Protein AF-A0A1Q3GSN6-F1 (afdb_monomer_lite)

Radius of gyration: 26.78 Å; chains: 1; bounding box: 60×26×78 Å

pLDDT: mean 74.83, std 11.16, range [41.94, 89.94]

Foldseek 3Di:
DPPPDDCPPPVVVVVVVVVVVVVVVVCVVVVVVVVVVVVVVVLLVVLQVLQVVLCVPPVVVLQVVPFDFDPDKAKASPQPDPVQRKIKIWGDTPPDPDTWIWMADSVVSFIWTQDPVVRDTHGSVVVSVD

Sequence (130 aa):
MQFVKDPKKNKRLLLIVSILTIANLSIMATFPKLQLATEQNVHTKCHFNQAHQLVKESLLPLLKTKYSLSSDYKLFNNATTKQNCYFSGSLQLKQLDKPLTFKIFPKTETVLILDTKTNQFISAKSWVNQ

Structure (mmCIF, N/CA/C/O backbone):
data_AF-A0A1Q3GSN6-F1
#
_entry.id   AF-A0A1Q3GSN6-F1
#
loop_
_atom_site.group_PDB
_atom_site.id
_a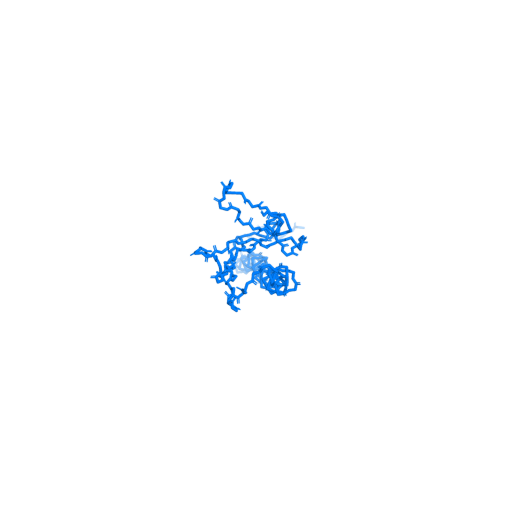tom_site.type_symbol
_atom_site.label_atom_id
_atom_site.label_alt_id
_atom_site.label_comp_id
_atom_site.label_asym_id
_atom_site.label_entity_id
_atom_site.label_seq_id
_atom_site.pdbx_PDB_ins_code
_atom_site.Cartn_x
_atom_site.Cartn_y
_atom_site.Cartn_z
_atom_site.occupancy
_atom_site.B_iso_or_equiv
_atom_site.auth_seq_id
_atom_site.auth_comp_id
_atom_site.auth_asym_id
_atom_site.auth_atom_id
_atom_site.pdbx_PDB_model_num
ATOM 1 N N . MET A 1 1 ? 41.957 7.015 -41.048 1.00 41.94 1 MET A N 1
ATOM 2 C CA . MET A 1 1 ? 40.735 7.809 -41.319 1.00 41.94 1 MET A CA 1
ATOM 3 C C . MET A 1 1 ? 40.808 8.363 -42.736 1.00 41.94 1 MET A C 1
ATOM 5 O O . MET A 1 1 ? 41.534 9.321 -42.951 1.00 41.94 1 MET A O 1
ATOM 9 N N . GLN A 1 2 ? 40.142 7.745 -43.717 1.00 43.50 2 GLN A N 1
ATOM 10 C CA . GLN A 1 2 ? 40.191 8.241 -45.104 1.00 43.50 2 GLN A CA 1
ATOM 11 C C . GLN A 1 2 ? 38.958 7.868 -45.951 1.00 43.50 2 GLN A C 1
ATOM 13 O O . GLN A 1 2 ? 39.057 7.703 -47.158 1.00 43.50 2 GLN A O 1
ATOM 18 N N . PHE A 1 3 ? 37.773 7.767 -45.338 1.00 45.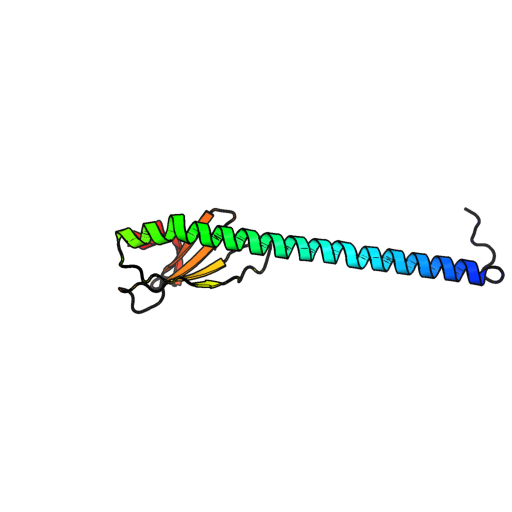72 3 PHE A N 1
ATOM 19 C CA . PHE A 1 3 ? 36.529 7.447 -46.062 1.00 45.72 3 PHE A CA 1
ATOM 20 C C . PHE A 1 3 ? 35.657 8.662 -46.421 1.00 45.72 3 PHE A C 1
ATOM 22 O O . PHE A 1 3 ? 34.541 8.498 -46.902 1.00 45.72 3 PHE A O 1
ATOM 29 N N . VAL A 1 4 ? 36.159 9.887 -46.246 1.00 53.03 4 VAL A N 1
ATOM 30 C CA . VAL A 1 4 ? 35.397 11.116 -46.529 1.00 53.03 4 VAL A CA 1
ATOM 31 C C . VAL A 1 4 ? 36.208 12.032 -47.443 1.00 53.03 4 VAL A C 1
ATOM 33 O O . VAL A 1 4 ? 36.706 13.065 -47.010 1.00 53.03 4 VAL A O 1
ATOM 36 N N . LYS A 1 5 ? 36.407 11.638 -48.705 1.00 50.53 5 LYS A N 1
ATOM 37 C CA . LYS A 1 5 ? 36.987 12.548 -49.711 1.00 50.53 5 LYS A CA 1
ATOM 38 C C . LYS A 1 5 ? 36.149 12.773 -50.968 1.00 50.53 5 LYS A C 1
ATOM 40 O O . LYS A 1 5 ? 36.427 13.736 -51.660 1.00 50.53 5 LYS A O 1
ATOM 45 N N . ASP A 1 6 ? 35.072 12.014 -51.207 1.00 51.38 6 ASP A N 1
ATOM 46 C CA . ASP A 1 6 ? 34.206 12.245 -52.376 1.00 51.38 6 ASP A CA 1
ATOM 47 C C . ASP A 1 6 ? 32.723 11.884 -52.136 1.00 51.38 6 ASP A C 1
ATOM 49 O O . ASP A 1 6 ? 32.318 10.729 -52.305 1.00 51.38 6 ASP A O 1
ATOM 53 N N . PRO A 1 7 ? 31.856 12.860 -51.802 1.00 52.72 7 PRO A N 1
ATOM 54 C CA . PRO A 1 7 ? 30.424 12.617 -51.594 1.00 52.72 7 PRO A CA 1
ATOM 55 C C . PRO A 1 7 ? 29.644 12.361 -52.899 1.00 52.72 7 PRO A C 1
ATOM 57 O O . PRO A 1 7 ? 28.529 11.840 -52.860 1.00 52.72 7 PRO A O 1
ATOM 60 N N . LYS A 1 8 ? 30.205 12.688 -54.077 1.00 57.16 8 LYS A N 1
ATOM 61 C CA . LYS A 1 8 ? 29.524 12.516 -55.378 1.00 57.16 8 LYS A CA 1
ATOM 62 C C . LYS A 1 8 ? 29.553 11.079 -55.919 1.00 57.16 8 LYS A C 1
ATOM 64 O O . LYS A 1 8 ? 28.594 10.694 -56.584 1.00 57.16 8 LYS A O 1
ATOM 69 N N . LYS A 1 9 ? 30.591 10.281 -55.629 1.00 58.03 9 LYS A N 1
ATOM 70 C CA . LYS A 1 9 ? 30.737 8.902 -56.153 1.00 58.03 9 LYS A CA 1
ATOM 71 C C . LYS A 1 9 ? 30.034 7.835 -55.305 1.00 58.03 9 LYS A C 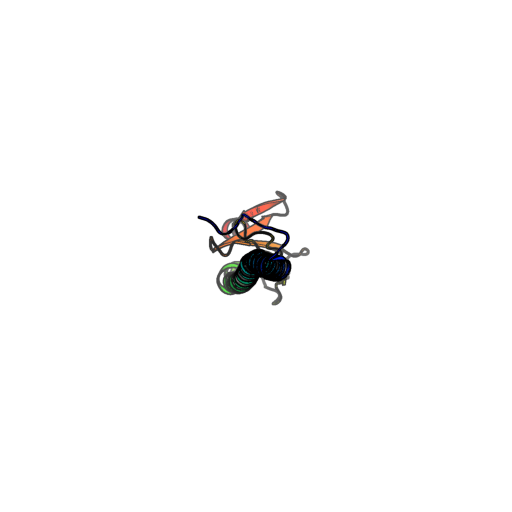1
ATOM 73 O O . LYS A 1 9 ? 29.613 6.819 -55.841 1.00 58.03 9 LYS A O 1
ATOM 78 N N . ASN A 1 10 ? 29.820 8.095 -54.014 1.00 58.41 10 ASN A N 1
ATOM 79 C CA . ASN A 1 10 ? 29.373 7.084 -53.046 1.00 58.41 10 ASN A CA 1
ATOM 80 C C . ASN A 1 10 ? 28.017 7.410 -52.391 1.00 58.41 10 ASN A C 1
ATOM 82 O O . ASN A 1 10 ? 27.799 7.101 -51.220 1.00 58.41 10 ASN A O 1
ATOM 86 N N . LYS A 1 11 ? 27.074 7.999 -53.144 1.00 65.31 11 LYS A N 1
ATOM 87 C CA . LYS A 1 11 ? 25.723 8.346 -52.646 1.00 65.31 11 LYS A CA 1
ATOM 88 C C . LYS A 1 11 ? 24.988 7.163 -52.001 1.00 65.31 11 LYS A C 1
ATOM 90 O O . LYS A 1 11 ? 24.329 7.342 -50.984 1.00 65.31 11 LYS A O 1
ATOM 95 N N . ARG A 1 12 ? 25.125 5.954 -52.566 1.00 67.06 12 ARG A N 1
ATOM 96 C CA . ARG A 1 12 ? 24.520 4.724 -52.018 1.00 67.06 12 ARG A CA 1
ATOM 97 C C . ARG A 1 12 ? 25.122 4.334 -50.667 1.00 67.06 12 ARG A C 1
ATOM 99 O O . ARG A 1 12 ? 24.378 3.984 -49.761 1.00 67.06 12 ARG A O 1
ATOM 106 N N . LEU A 1 13 ? 26.442 4.446 -50.517 1.00 69.81 13 LEU A N 1
ATOM 107 C CA . LEU A 1 13 ? 27.129 4.144 -49.259 1.00 69.81 13 LEU A CA 1
ATOM 108 C C . LEU A 1 13 ? 26.724 5.140 -48.164 1.00 69.81 13 LEU A C 1
ATOM 110 O O . LEU A 1 13 ? 26.450 4.745 -47.038 1.00 69.81 13 LEU A O 1
ATOM 114 N N . LEU A 1 14 ? 26.624 6.422 -48.523 1.00 73.31 14 LEU A N 1
ATOM 115 C CA . LEU A 1 14 ? 26.230 7.487 -47.605 1.00 73.31 14 LEU A CA 1
ATOM 116 C C . LEU A 1 14 ? 24.780 7.301 -47.125 1.00 73.31 14 LEU A C 1
ATOM 118 O O . LEU A 1 14 ? 24.527 7.385 -45.930 1.00 73.31 14 LEU A O 1
ATOM 122 N N . LEU A 1 15 ? 23.862 6.922 -48.024 1.00 74.81 15 LEU A N 1
ATOM 123 C CA . LEU A 1 15 ? 22.483 6.545 -47.681 1.00 74.81 15 LEU A CA 1
ATOM 124 C C . LEU A 1 15 ? 22.413 5.350 -46.722 1.00 74.81 15 LEU A C 1
ATOM 126 O O . LEU A 1 15 ? 21.683 5.405 -45.737 1.00 74.81 15 LEU A O 1
ATOM 130 N N . ILE A 1 16 ? 23.182 4.288 -46.979 1.00 76.75 16 ILE A N 1
ATOM 131 C CA . ILE A 1 16 ? 23.208 3.091 -46.123 1.00 76.75 16 ILE A CA 1
ATOM 132 C C . ILE A 1 16 ? 23.725 3.438 -44.722 1.00 76.75 16 ILE A C 1
ATOM 134 O O . ILE A 1 16 ? 23.122 3.041 -43.728 1.00 76.75 16 ILE A O 1
ATOM 138 N N . VAL A 1 17 ? 24.799 4.229 -44.632 1.00 76.81 17 VAL A N 1
ATOM 139 C CA . VAL A 1 17 ? 25.355 4.686 -43.350 1.00 76.81 17 VAL A CA 1
ATOM 140 C C . VAL A 1 17 ? 24.355 5.576 -42.602 1.00 76.81 17 VAL A C 1
ATOM 142 O O . VAL A 1 17 ? 24.184 5.414 -41.393 1.00 76.81 17 VAL A O 1
ATOM 145 N N . SER A 1 18 ? 23.639 6.464 -43.299 1.00 68.12 18 SER A N 1
ATOM 146 C CA . SER A 1 18 ? 22.579 7.290 -42.703 1.00 68.12 18 SER A CA 1
ATOM 147 C C . SER A 1 18 ? 21.407 6.455 -42.173 1.00 68.12 18 SER A C 1
ATOM 149 O O . SER A 1 18 ? 20.932 6.696 -41.069 1.00 68.12 18 SER A O 1
ATOM 151 N N . ILE A 1 19 ? 20.962 5.432 -42.907 1.00 77.50 19 ILE A N 1
ATOM 152 C CA . ILE A 1 19 ? 19.884 4.540 -42.450 1.00 77.50 19 ILE A CA 1
ATOM 153 C C . ILE A 1 19 ? 20.332 3.726 -41.227 1.00 77.50 19 ILE A C 1
ATOM 155 O O . ILE A 1 19 ? 19.599 3.652 -40.242 1.00 77.50 19 ILE A O 1
ATOM 159 N N . LEU A 1 20 ? 21.551 3.174 -41.245 1.00 75.00 20 LEU A N 1
ATOM 160 C CA . LEU A 1 20 ? 22.123 2.425 -40.117 1.00 75.00 20 LEU A CA 1
ATOM 161 C C . LEU A 1 20 ? 22.261 3.284 -38.856 1.00 75.00 20 LEU A C 1
ATOM 163 O O . LEU A 1 20 ? 21.960 2.827 -37.755 1.00 75.00 20 LEU A O 1
ATOM 167 N N . THR A 1 21 ? 22.683 4.540 -39.006 1.00 76.25 21 THR A N 1
ATOM 168 C CA . THR A 1 21 ? 22.800 5.477 -37.879 1.00 76.25 21 THR A CA 1
ATOM 169 C C . THR A 1 21 ? 21.436 5.864 -37.306 1.00 76.25 21 THR A C 1
ATOM 171 O O . THR A 1 21 ? 21.279 5.853 -36.086 1.00 76.25 21 THR A O 1
ATOM 174 N N . ILE A 1 22 ? 20.426 6.120 -38.146 1.00 78.44 22 ILE A N 1
ATOM 175 C CA . ILE A 1 22 ? 19.050 6.403 -37.693 1.00 78.44 22 ILE A CA 1
ATOM 176 C C . ILE A 1 22 ? 18.432 5.182 -37.000 1.00 78.44 22 ILE A C 1
ATOM 178 O O . ILE A 1 22 ? 17.785 5.334 -35.961 1.00 78.44 22 ILE A O 1
ATOM 182 N N . ALA A 1 23 ? 18.646 3.975 -37.528 1.00 77.62 23 ALA A N 1
ATOM 183 C CA . ALA A 1 23 ? 18.165 2.741 -36.914 1.00 77.62 23 ALA A CA 1
ATOM 184 C C . ALA A 1 23 ? 18.806 2.517 -35.534 1.00 77.62 23 ALA A C 1
ATOM 186 O O . ALA A 1 23 ? 18.087 2.295 -34.560 1.00 77.62 23 ALA A O 1
ATOM 187 N N . ASN A 1 24 ? 20.129 2.678 -35.417 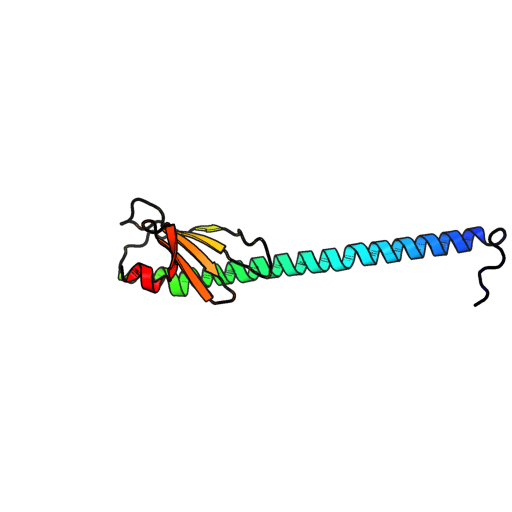1.00 74.12 24 ASN A N 1
ATOM 188 C CA . ASN A 1 24 ? 20.830 2.565 -34.135 1.00 74.12 24 ASN A CA 1
ATOM 189 C C . ASN A 1 24 ? 20.361 3.606 -33.111 1.00 74.12 24 ASN A C 1
ATOM 191 O O . ASN A 1 24 ? 20.143 3.260 -31.951 1.00 74.12 24 ASN A O 1
ATOM 195 N N . LEU A 1 25 ? 20.147 4.858 -33.526 1.00 74.81 25 LEU A N 1
ATOM 196 C CA . LEU A 1 25 ? 19.600 5.904 -32.655 1.00 74.81 25 LEU A CA 1
ATOM 197 C C . LEU A 1 25 ? 18.161 5.599 -32.223 1.00 74.81 25 LEU A C 1
ATOM 199 O O . LEU A 1 25 ? 17.810 5.801 -31.063 1.00 74.81 25 LEU A O 1
ATOM 203 N N . SER A 1 26 ? 17.339 5.073 -33.132 1.00 69.62 26 SER A N 1
ATOM 204 C CA . SER A 1 26 ? 15.945 4.708 -32.851 1.00 69.62 26 SER A CA 1
ATOM 205 C C . SER A 1 26 ? 15.857 3.550 -31.853 1.00 69.62 26 SER A C 1
ATOM 207 O O . SER A 1 26 ? 15.054 3.602 -30.920 1.00 69.62 26 SER A O 1
ATOM 209 N N . ILE A 1 27 ? 16.736 2.552 -31.989 1.00 70.19 27 ILE A N 1
ATOM 210 C CA . ILE A 1 27 ? 16.914 1.440 -31.043 1.00 70.19 27 ILE A CA 1
ATOM 211 C C . ILE A 1 27 ? 17.382 1.987 -29.684 1.00 70.19 27 ILE A C 1
ATOM 213 O O . ILE A 1 27 ? 16.720 1.779 -28.668 1.00 70.19 27 ILE A O 1
ATOM 217 N N . MET A 1 28 ? 18.452 2.787 -29.645 1.00 67.38 28 MET A N 1
ATOM 218 C CA . MET A 1 28 ? 18.930 3.407 -28.400 1.00 67.38 28 MET A CA 1
ATOM 219 C C . MET A 1 28 ? 17.897 4.318 -27.728 1.00 67.38 28 MET A C 1
ATOM 221 O O . MET A 1 28 ? 17.947 4.478 -26.516 1.00 67.38 28 MET A O 1
ATOM 225 N N . ALA A 1 29 ? 16.961 4.917 -28.465 1.00 68.56 29 ALA A N 1
ATOM 226 C CA . ALA A 1 29 ? 15.907 5.743 -27.880 1.00 68.56 29 ALA A CA 1
ATOM 227 C C . ALA A 1 29 ? 14.742 4.918 -27.304 1.00 68.56 29 ALA A C 1
ATOM 229 O O . ALA A 1 29 ? 14.094 5.353 -26.348 1.00 68.56 29 ALA A O 1
ATOM 230 N N . THR A 1 30 ? 14.452 3.750 -27.883 1.00 67.12 30 THR A N 1
ATOM 231 C CA . THR A 1 30 ? 13.315 2.902 -27.489 1.00 67.12 30 THR A CA 1
ATOM 232 C C . THR A 1 30 ? 13.662 1.922 -26.375 1.00 67.12 30 THR A C 1
ATOM 234 O O . THR A 1 30 ? 12.886 1.804 -25.430 1.00 67.12 30 THR A O 1
ATOM 237 N N . PHE A 1 31 ? 14.830 1.278 -26.413 1.00 63.44 31 PHE A N 1
ATOM 238 C CA . PHE A 1 31 ? 15.232 0.273 -25.419 1.00 63.44 31 PHE A CA 1
ATOM 239 C C . PHE A 1 31 ? 15.304 0.780 -23.966 1.00 63.44 31 PHE A C 1
ATOM 241 O O . PHE A 1 31 ? 14.670 0.164 -23.108 1.00 63.44 31 PHE A O 1
ATOM 248 N N . PRO A 1 32 ? 15.975 1.904 -23.640 1.00 61.78 32 PRO A N 1
ATOM 249 C CA . PRO A 1 32 ? 16.022 2.396 -22.264 1.00 61.78 32 PRO A CA 1
ATOM 250 C C . PRO A 1 32 ? 14.647 2.857 -21.771 1.00 61.78 32 PRO A C 1
ATOM 252 O O . PRO A 1 32 ? 14.322 2.655 -20.605 1.00 61.78 32 PRO A O 1
ATOM 255 N N . LYS A 1 33 ? 13.794 3.411 -22.648 1.00 60.69 33 LYS A N 1
ATOM 256 C CA . LYS A 1 33 ? 12.408 3.765 -22.295 1.00 60.69 33 LYS A CA 1
ATOM 257 C C . LYS A 1 33 ? 11.564 2.524 -22.004 1.00 60.69 33 LYS A C 1
ATOM 259 O O . LYS A 1 33 ? 10.805 2.531 -21.037 1.00 60.69 33 LYS A O 1
ATOM 264 N N . LEU A 1 34 ? 11.723 1.463 -22.800 1.00 59.53 34 LEU A N 1
ATOM 265 C CA . LEU A 1 34 ? 11.062 0.183 -22.558 1.00 59.53 34 LEU A CA 1
ATOM 266 C C . LEU A 1 34 ? 11.521 -0.413 -21.225 1.00 59.53 34 LEU A C 1
ATOM 268 O O . LEU A 1 34 ? 10.685 -0.776 -20.404 1.00 59.53 34 LEU A O 1
ATOM 272 N N . GLN A 1 35 ? 12.829 -0.457 -20.968 1.00 60.81 35 GLN A N 1
ATOM 273 C CA . GLN A 1 35 ? 13.381 -1.007 -19.731 1.00 60.81 35 GLN A CA 1
ATOM 274 C C . GLN A 1 35 ? 12.904 -0.225 -18.495 1.00 60.81 35 GLN A C 1
ATOM 276 O O . GLN A 1 35 ? 12.407 -0.827 -17.545 1.00 60.81 35 GLN A O 1
ATOM 281 N N . LEU A 1 36 ? 12.939 1.112 -18.540 1.00 59.75 36 LEU A N 1
ATOM 282 C CA . LEU A 1 36 ? 12.454 1.976 -17.457 1.00 59.75 36 LEU A CA 1
ATOM 283 C C . LEU A 1 36 ? 10.964 1.757 -17.153 1.00 59.75 36 LEU A C 1
ATOM 285 O O . LEU A 1 36 ? 10.596 1.617 -15.983 1.00 59.75 36 LEU A O 1
ATOM 289 N N . ALA A 1 37 ? 10.119 1.691 -18.187 1.00 60.38 37 ALA A N 1
ATOM 290 C CA . ALA A 1 37 ? 8.684 1.452 -18.034 1.00 60.38 37 ALA A CA 1
ATOM 291 C C . ALA A 1 37 ? 8.390 0.043 -17.493 1.00 60.38 37 ALA A C 1
ATOM 293 O O . ALA A 1 37 ? 7.538 -0.128 -16.618 1.00 60.38 37 ALA A O 1
ATOM 294 N N . THR A 1 38 ? 9.130 -0.963 -17.964 1.00 60.62 38 THR A N 1
ATOM 295 C CA . THR A 1 38 ? 8.965 -2.355 -17.527 1.00 60.62 38 THR A CA 1
ATOM 296 C C . THR A 1 38 ? 9.357 -2.510 -16.058 1.00 60.62 38 THR A C 1
ATOM 298 O O . THR A 1 38 ? 8.582 -3.039 -15.264 1.00 60.62 38 THR A O 1
ATOM 301 N N . GLU A 1 39 ? 10.504 -1.961 -15.650 1.00 59.69 39 GLU A N 1
ATOM 302 C CA . GLU A 1 39 ? 10.942 -1.978 -14.252 1.00 59.69 39 GLU A CA 1
ATOM 303 C C . GLU A 1 39 ? 9.991 -1.207 -13.328 1.00 59.69 39 GLU A C 1
ATOM 305 O O . GLU A 1 39 ? 9.738 -1.636 -12.204 1.00 59.69 39 GLU A O 1
ATOM 310 N N . GLN A 1 40 ? 9.451 -0.068 -13.773 1.00 62.41 40 GLN A N 1
ATOM 311 C CA . GLN A 1 40 ? 8.497 0.712 -12.982 1.00 62.41 40 GLN A CA 1
ATOM 312 C C . GLN A 1 40 ? 7.175 -0.040 -12.772 1.00 62.41 40 GLN A C 1
ATOM 314 O O . GLN A 1 40 ? 6.654 -0.057 -11.654 1.00 62.41 40 GLN A O 1
ATOM 319 N N . ASN A 1 41 ? 6.659 -0.709 -13.804 1.00 62.00 41 ASN A N 1
ATOM 320 C CA . ASN A 1 41 ? 5.428 -1.498 -13.718 1.00 62.00 41 ASN A CA 1
ATOM 321 C C . ASN A 1 41 ? 5.596 -2.753 -12.850 1.00 62.00 41 ASN A C 1
ATOM 323 O O . ASN A 1 41 ? 4.734 -3.055 -12.024 1.00 62.00 41 ASN A O 1
ATOM 327 N N . VAL A 1 42 ? 6.718 -3.466 -12.985 1.00 63.31 42 VAL A N 1
ATOM 328 C CA . VAL A 1 42 ? 7.015 -4.646 -12.155 1.00 63.31 42 VAL A CA 1
ATOM 329 C C . VAL A 1 42 ? 7.176 -4.247 -10.685 1.00 63.31 42 VAL A C 1
ATOM 331 O O . VAL A 1 42 ? 6.580 -4.870 -9.806 1.00 63.31 42 VAL A O 1
ATOM 334 N N . HIS A 1 43 ? 7.905 -3.162 -10.414 1.00 67.94 43 HIS A N 1
ATOM 335 C CA . HIS A 1 43 ? 8.125 -2.652 -9.060 1.00 67.94 43 HIS A CA 1
ATOM 336 C C . HIS A 1 43 ? 6.825 -2.192 -8.391 1.00 67.94 43 HIS A C 1
ATOM 338 O O . HIS A 1 43 ? 6.527 -2.598 -7.270 1.00 67.94 43 HIS A O 1
ATOM 344 N N . THR A 1 44 ? 6.015 -1.378 -9.078 1.00 69.38 44 THR A N 1
ATOM 345 C CA . THR A 1 44 ? 4.737 -0.889 -8.530 1.00 69.38 44 THR A CA 1
ATOM 346 C C . THR A 1 44 ? 3.759 -2.029 -8.250 1.00 69.38 44 THR A C 1
ATOM 348 O O . THR A 1 44 ? 3.141 -2.030 -7.190 1.00 69.38 44 THR A O 1
ATOM 351 N N . LYS A 1 45 ? 3.669 -3.042 -9.123 1.00 76.31 45 LYS A N 1
ATOM 352 C CA . LYS A 1 45 ? 2.811 -4.220 -8.903 1.00 76.31 45 LYS A CA 1
ATOM 353 C C . LYS A 1 45 ? 3.290 -5.092 -7.737 1.00 76.31 45 LYS A C 1
ATOM 355 O O . LYS A 1 45 ? 2.473 -5.513 -6.922 1.00 76.31 45 LYS A O 1
ATOM 360 N N . CYS A 1 46 ? 4.597 -5.339 -7.633 1.00 80.56 46 CYS A N 1
ATOM 361 C CA . CYS A 1 46 ? 5.177 -6.110 -6.531 1.00 80.56 46 CYS A CA 1
ATOM 362 C C . CYS A 1 46 ? 4.944 -5.416 -5.181 1.00 80.56 46 CYS A C 1
ATOM 364 O O . CYS A 1 46 ? 4.397 -6.007 -4.252 1.00 80.56 46 CYS A O 1
ATOM 366 N N . HIS A 1 47 ? 5.254 -4.122 -5.105 1.00 83.12 47 HIS A N 1
ATOM 367 C CA . HIS A 1 47 ? 5.066 -3.331 -3.891 1.00 83.12 47 HIS A CA 1
ATOM 368 C C . HIS A 1 47 ? 3.592 -3.159 -3.516 1.00 83.12 47 HIS A C 1
ATOM 370 O O . HIS A 1 47 ? 3.273 -3.070 -2.333 1.00 83.12 47 HIS A O 1
ATOM 376 N N . PHE A 1 48 ? 2.683 -3.133 -4.493 1.00 83.56 48 PHE A N 1
ATOM 377 C CA . PHE A 1 48 ? 1.246 -3.105 -4.229 1.00 83.56 48 PHE A CA 1
ATOM 378 C C . PHE A 1 48 ? 0.765 -4.412 -3.583 1.00 83.56 48 PHE A C 1
ATOM 380 O O . PHE A 1 48 ? 0.014 -4.382 -2.609 1.00 83.56 48 PHE A O 1
ATOM 387 N N . ASN A 1 49 ? 1.259 -5.561 -4.056 1.00 85.44 49 ASN A N 1
ATOM 388 C CA . ASN A 1 49 ? 0.990 -6.854 -3.424 1.00 85.44 49 ASN A CA 1
ATOM 389 C C . ASN A 1 49 ? 1.568 -6.924 -2.002 1.00 85.44 49 ASN A C 1
ATOM 391 O O . ASN A 1 49 ? 0.877 -7.367 -1.085 1.00 85.44 49 ASN A O 1
ATOM 395 N N . GLN A 1 50 ? 2.790 -6.425 -1.803 1.00 85.00 50 GLN A N 1
ATOM 396 C CA . GLN A 1 50 ? 3.403 -6.330 -0.477 1.00 85.00 50 GLN A CA 1
ATOM 397 C C . GLN A 1 50 ? 2.593 -5.414 0.450 1.00 85.00 50 GLN A C 1
ATOM 399 O O . GLN A 1 50 ? 2.344 -5.752 1.602 1.00 85.00 50 GLN A O 1
ATOM 404 N N . ALA A 1 51 ? 2.093 -4.283 -0.051 1.00 85.00 51 ALA A N 1
ATOM 405 C CA . ALA A 1 51 ? 1.217 -3.408 0.719 1.00 85.00 51 ALA A CA 1
ATOM 406 C C . ALA A 1 51 ? -0.095 -4.110 1.111 1.00 85.00 51 ALA A C 1
ATOM 408 O O . ALA A 1 51 ? -0.551 -3.958 2.242 1.00 85.00 51 ALA A O 1
ATOM 409 N N . HIS A 1 52 ? -0.672 -4.936 0.231 1.00 86.69 52 HIS A N 1
ATOM 410 C CA . HIS A 1 52 ? -1.815 -5.783 0.583 1.00 86.69 52 HIS A CA 1
ATOM 411 C C . HIS A 1 52 ? -1.489 -6.790 1.694 1.00 86.69 52 HIS A C 1
ATOM 413 O O . HIS A 1 52 ? -2.333 -6.990 2.570 1.00 86.69 52 HIS A O 1
ATOM 419 N N . GLN A 1 53 ? -0.307 -7.415 1.668 1.00 86.44 53 GLN A N 1
ATOM 420 C CA . GLN A 1 53 ? 0.152 -8.321 2.729 1.00 86.44 53 GLN A CA 1
ATOM 421 C C . GLN A 1 53 ? 0.321 -7.572 4.053 1.00 86.44 53 GLN A C 1
ATOM 423 O O . GLN A 1 53 ? -0.263 -7.978 5.053 1.00 86.44 53 GLN A O 1
ATOM 428 N N . LEU A 1 54 ? 0.976 -6.408 4.033 1.00 85.62 54 LEU A N 1
ATOM 429 C CA . LEU A 1 54 ? 1.143 -5.558 5.213 1.00 85.62 54 LEU A CA 1
ATOM 430 C C . LEU A 1 54 ? -0.200 -5.155 5.832 1.00 85.62 54 LEU A C 1
ATOM 432 O O . LEU A 1 54 ? -0.327 -5.182 7.055 1.00 85.62 54 LEU A O 1
ATOM 436 N N . VAL A 1 55 ? -1.231 -4.838 5.034 1.00 85.00 55 VAL A N 1
ATOM 437 C CA . VAL A 1 55 ? -2.586 -4.606 5.578 1.00 85.00 55 VAL A CA 1
ATOM 438 C C . VAL A 1 55 ? -3.080 -5.831 6.340 1.00 85.00 55 VAL A C 1
ATOM 440 O O . VAL A 1 55 ? -3.549 -5.704 7.469 1.00 85.00 55 VAL A O 1
ATOM 443 N N . LYS A 1 56 ? -2.996 -7.010 5.719 1.00 84.50 56 LYS A N 1
ATOM 444 C CA . LYS A 1 56 ? -3.545 -8.253 6.270 1.00 84.50 56 LYS A CA 1
ATOM 445 C C . LYS A 1 56 ? -2.815 -8.717 7.527 1.00 84.50 56 LYS A C 1
ATOM 447 O O . LYS A 1 56 ? -3.468 -9.232 8.429 1.00 84.50 56 LYS A O 1
ATOM 452 N N . GLU A 1 57 ? -1.503 -8.525 7.582 1.00 85.62 57 GLU A N 1
ATOM 453 C CA . GLU A 1 57 ? -0.640 -9.033 8.652 1.00 85.62 57 GLU A CA 1
ATOM 454 C C . GLU A 1 57 ? -0.452 -8.038 9.798 1.00 85.62 57 GLU A C 1
ATOM 456 O O . GLU A 1 57 ? -0.352 -8.451 10.949 1.00 85.62 57 GLU A O 1
ATOM 461 N N . SER A 1 58 ? -0.439 -6.731 9.517 1.00 82.94 58 SER A N 1
ATOM 462 C CA . SER A 1 58 ? -0.200 -5.705 10.542 1.00 82.94 58 SER A CA 1
ATOM 463 C C . SER A 1 58 ? -1.458 -4.906 10.883 1.00 82.94 58 SER A C 1
ATOM 465 O O . SER A 1 58 ? -1.886 -4.887 12.037 1.00 82.94 58 SER A O 1
ATOM 467 N N . LEU A 1 59 ? -2.100 -4.278 9.893 1.00 81.19 59 LEU A N 1
ATOM 468 C CA . LEU A 1 59 ? -3.171 -3.309 10.136 1.00 81.19 59 LEU A CA 1
ATOM 469 C C . LEU A 1 59 ? -4.472 -3.976 10.600 1.00 81.19 59 LEU A C 1
ATOM 471 O O . LEU A 1 59 ? -5.054 -3.548 11.594 1.00 81.19 59 LEU A O 1
ATOM 475 N N . LEU A 1 60 ? -4.937 -5.022 9.908 1.00 82.44 60 LEU A N 1
ATOM 476 C CA . LEU A 1 60 ? -6.189 -5.694 10.275 1.00 82.44 60 LEU A CA 1
ATOM 477 C C . LEU A 1 60 ? -6.104 -6.344 11.665 1.00 82.44 60 LEU A C 1
ATOM 479 O O . LEU A 1 60 ? -7.030 -6.133 12.447 1.00 82.44 60 LEU A O 1
ATOM 483 N N . PRO A 1 61 ? -5.037 -7.082 12.037 1.00 82.62 61 PRO A N 1
ATOM 484 C CA . PRO A 1 61 ? -4.934 -7.664 13.373 1.00 82.62 61 PRO A CA 1
ATOM 485 C C . PRO A 1 61 ? -4.889 -6.607 14.479 1.00 82.62 61 PRO A C 1
ATOM 487 O O . PRO A 1 61 ? -5.574 -6.773 15.484 1.00 82.62 61 PRO A O 1
ATOM 490 N N . LEU A 1 62 ? -4.173 -5.493 14.270 1.00 80.69 62 LEU A N 1
ATOM 491 C CA . LEU A 1 62 ? -4.140 -4.372 15.218 1.00 80.69 62 LEU A CA 1
ATOM 492 C C . LEU A 1 62 ? -5.511 -3.723 15.425 1.00 80.69 62 LEU A C 1
ATOM 494 O O . LEU A 1 62 ? -5.788 -3.220 16.507 1.00 80.69 62 LEU A O 1
ATOM 498 N N . LEU A 1 63 ? -6.368 -3.718 14.405 1.00 77.81 63 LEU A N 1
ATOM 499 C CA . LEU A 1 63 ? -7.706 -3.141 14.505 1.00 77.81 63 LEU A CA 1
ATOM 500 C C . LEU A 1 63 ? -8.733 -4.132 15.063 1.00 77.81 63 LEU A C 1
ATOM 502 O O . LEU A 1 63 ? -9.651 -3.699 15.755 1.00 77.81 63 LEU A O 1
ATOM 506 N N . LYS A 1 64 ? -8.566 -5.446 14.839 1.00 76.44 64 LYS A N 1
ATOM 507 C CA . LYS A 1 64 ? -9.442 -6.491 15.411 1.00 76.44 64 LYS A CA 1
ATOM 508 C C . LYS A 1 64 ? -9.462 -6.499 16.938 1.00 76.44 64 LYS A C 1
ATOM 510 O O . LYS A 1 64 ? -10.451 -6.937 17.513 1.00 76.44 64 LYS A O 1
ATOM 515 N N . THR A 1 65 ? -8.391 -6.052 17.593 1.00 74.38 65 THR A N 1
ATOM 516 C CA . THR A 1 65 ? -8.311 -6.033 19.063 1.00 74.38 65 THR A CA 1
ATOM 517 C C . THR A 1 65 ? -9.253 -5.009 19.694 1.00 74.38 65 THR A C 1
ATOM 519 O O . THR A 1 65 ? -9.708 -5.227 20.812 1.00 74.38 65 THR A O 1
ATOM 522 N N . LYS A 1 66 ? -9.563 -3.910 18.991 1.00 72.50 66 LYS A N 1
ATOM 523 C CA . LYS A 1 66 ? -10.372 -2.794 19.515 1.00 72.50 66 LYS A CA 1
ATOM 524 C C . LYS A 1 66 ? -11.690 -2.589 18.759 1.00 72.50 66 LYS A C 1
ATOM 526 O O . LYS A 1 66 ? -12.642 -2.076 19.342 1.00 72.50 66 LYS A O 1
ATOM 531 N N . TYR A 1 67 ? -11.775 -3.004 17.491 1.00 72.00 67 TYR A N 1
ATOM 532 C CA . TYR A 1 67 ? -12.911 -2.713 16.615 1.00 72.00 67 TYR A CA 1
ATOM 533 C C . TYR A 1 67 ? -13.447 -3.941 15.870 1.00 72.00 67 TYR A C 1
ATOM 535 O O . TYR A 1 67 ? -12.702 -4.820 15.432 1.00 72.00 67 TYR A O 1
ATOM 543 N N . SER A 1 68 ? -14.765 -3.964 15.643 1.00 68.88 68 SER A N 1
ATOM 544 C CA . SER A 1 68 ? -15.392 -4.941 14.746 1.00 68.88 68 SER A CA 1
ATOM 545 C C . SER A 1 68 ? -15.135 -4.535 13.291 1.00 68.88 68 SER A C 1
ATOM 547 O O . SER A 1 68 ? -15.682 -3.544 12.794 1.00 68.88 68 SER A O 1
ATOM 549 N N . LEU A 1 69 ? -14.273 -5.288 12.605 1.00 65.75 69 LEU A N 1
ATOM 550 C CA . LEU A 1 69 ? -13.938 -5.042 11.204 1.00 65.75 69 LEU A CA 1
ATOM 551 C C . LEU A 1 69 ? -15.125 -5.375 10.291 1.00 65.75 69 LEU A C 1
ATOM 553 O O . LEU A 1 69 ? -15.702 -6.460 10.383 1.00 65.75 69 LEU A O 1
ATOM 557 N N . SER A 1 70 ? -15.453 -4.469 9.366 1.00 61.09 70 SER A N 1
ATOM 558 C CA . SER A 1 70 ? -16.112 -4.890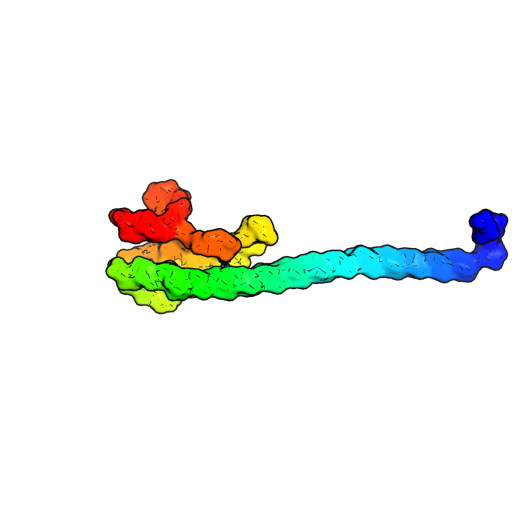 8.130 1.00 61.09 70 SER A CA 1
ATOM 559 C C . SER A 1 70 ? -15.027 -5.451 7.209 1.00 61.09 70 SER A C 1
ATOM 561 O O . SER A 1 70 ? -13.908 -4.940 7.174 1.00 61.09 70 SER A O 1
ATOM 563 N N . SER A 1 71 ? -15.319 -6.563 6.551 1.00 59.16 71 SER A N 1
ATOM 564 C CA . SER A 1 71 ? -14.347 -7.434 5.885 1.00 59.16 71 SER A CA 1
ATOM 565 C C . SER A 1 71 ? -13.581 -6.780 4.728 1.00 59.16 71 SER A C 1
ATOM 567 O O . SER A 1 71 ? -12.571 -7.326 4.284 1.00 59.16 71 SER A O 1
ATOM 569 N N . ASP A 1 72 ? -14.028 -5.612 4.262 1.00 70.00 72 ASP A N 1
ATOM 570 C CA . ASP A 1 72 ? -13.611 -5.046 2.987 1.00 70.00 72 ASP A CA 1
ATOM 571 C C . ASP A 1 72 ? -12.800 -3.760 3.183 1.00 70.00 72 ASP A C 1
ATOM 573 O O . ASP A 1 72 ? -13.317 -2.692 3.521 1.00 70.00 72 ASP A O 1
ATOM 577 N N . TYR A 1 73 ? -11.494 -3.865 2.936 1.00 78.62 73 TYR A N 1
ATOM 578 C CA . TYR A 1 73 ? -10.605 -2.717 2.775 1.00 78.62 73 TYR A CA 1
ATOM 579 C C . TYR A 1 73 ? -10.345 -2.470 1.289 1.00 78.62 73 TYR A C 1
ATOM 581 O O . TYR A 1 73 ? -10.227 -3.408 0.500 1.00 78.62 73 TYR A O 1
ATOM 589 N N . LYS A 1 74 ? -10.216 -1.202 0.900 1.00 84.81 74 LYS A N 1
ATOM 590 C CA . LYS A 1 74 ? -9.821 -0.803 -0.455 1.00 84.81 74 LYS A CA 1
ATOM 591 C C . LYS A 1 74 ? -8.411 -0.236 -0.415 1.00 84.81 74 LYS A C 1
ATOM 593 O O . LYS A 1 74 ? -8.126 0.647 0.387 1.00 84.81 74 LYS A O 1
ATOM 598 N N . LEU A 1 75 ? -7.531 -0.731 -1.282 1.00 85.38 75 LEU A N 1
ATOM 599 C CA . LEU A 1 75 ? -6.187 -0.191 -1.482 1.00 85.38 75 LEU A CA 1
ATOM 600 C C . LEU A 1 75 ? -6.108 0.404 -2.889 1.00 85.38 75 LEU A C 1
ATOM 602 O O . LEU A 1 75 ? -6.479 -0.245 -3.864 1.00 85.38 75 LEU A O 1
ATOM 606 N N . PHE A 1 76 ? -5.639 1.641 -2.993 1.00 82.88 76 PHE A N 1
ATOM 607 C CA . PHE A 1 76 ? -5.532 2.381 -4.243 1.00 82.88 76 PHE A CA 1
ATOM 608 C C . PHE A 1 76 ? -4.071 2.456 -4.681 1.00 82.88 76 PHE A C 1
ATOM 610 O O . PHE A 1 76 ? -3.190 2.882 -3.924 1.00 82.88 76 PHE A O 1
ATOM 617 N N . ASN A 1 77 ? -3.817 2.047 -5.924 1.00 75.50 77 ASN A N 1
ATOM 618 C CA . ASN A 1 77 ? -2.502 2.132 -6.542 1.00 75.50 77 ASN A CA 1
ATOM 619 C C . ASN A 1 77 ? -2.232 3.568 -7.018 1.00 75.50 77 ASN A C 1
ATOM 621 O O . ASN A 1 77 ? -2.356 3.879 -8.197 1.00 75.50 77 ASN A O 1
ATOM 625 N N . ASN A 1 78 ? -1.884 4.436 -6.069 1.00 73.44 78 ASN A N 1
ATOM 626 C CA . ASN A 1 78 ? -1.600 5.850 -6.321 1.00 73.44 78 ASN A CA 1
ATOM 627 C C . ASN A 1 78 ? -0.088 6.153 -6.342 1.00 73.44 78 ASN A C 1
ATOM 629 O O . ASN A 1 78 ? 0.308 7.314 -6.241 1.00 73.44 78 ASN A O 1
ATOM 633 N N . ALA A 1 79 ? 0.772 5.131 -6.437 1.00 65.62 79 ALA A N 1
ATOM 634 C CA . ALA A 1 79 ? 2.219 5.319 -6.386 1.00 65.62 79 ALA A CA 1
ATOM 635 C C . ALA A 1 79 ? 2.726 6.002 -7.665 1.00 65.62 79 ALA A C 1
ATOM 637 O O . ALA A 1 79 ? 2.810 5.392 -8.728 1.00 65.62 79 ALA A O 1
ATOM 638 N N . THR A 1 80 ? 3.100 7.276 -7.551 1.00 61.66 80 THR A N 1
ATOM 639 C CA . THR A 1 80 ? 3.540 8.102 -8.686 1.00 61.66 80 THR A CA 1
ATOM 640 C C . THR A 1 80 ? 5.037 7.998 -8.982 1.00 61.66 80 THR A C 1
ATOM 642 O O . THR A 1 80 ? 5.451 8.271 -10.105 1.00 61.66 80 THR A O 1
ATOM 645 N N . THR A 1 81 ? 5.876 7.592 -8.018 1.00 63.22 81 THR A N 1
ATOM 646 C CA . THR A 1 81 ? 7.344 7.572 -8.183 1.00 63.22 81 THR A CA 1
ATOM 647 C C . THR A 1 81 ? 8.015 6.381 -7.488 1.00 63.22 81 THR A C 1
ATOM 649 O O . THR A 1 81 ? 7.565 5.923 -6.439 1.00 63.22 81 THR A O 1
ATOM 652 N N . LYS A 1 82 ? 9.137 5.890 -8.051 1.00 62.06 82 LYS A N 1
ATOM 653 C CA . LYS A 1 82 ? 9.970 4.821 -7.449 1.00 62.06 82 LYS A CA 1
ATOM 654 C C . LYS A 1 82 ? 10.551 5.231 -6.081 1.00 62.06 82 LYS A C 1
ATOM 656 O O . LYS A 1 82 ? 10.701 4.381 -5.211 1.00 62.06 82 LYS A O 1
ATOM 661 N N . GLN A 1 83 ? 10.868 6.515 -5.887 1.00 63.09 83 GLN A N 1
ATOM 662 C CA . GLN A 1 83 ? 11.499 7.024 -4.660 1.00 63.09 83 GLN A CA 1
ATOM 663 C C . GLN A 1 83 ? 10.519 7.129 -3.483 1.00 63.09 83 GLN A C 1
ATOM 665 O O . GLN A 1 83 ? 10.869 6.725 -2.379 1.00 63.09 83 GLN A O 1
ATOM 670 N N . ASN A 1 84 ? 9.283 7.574 -3.736 1.00 66.12 84 ASN A N 1
ATOM 671 C CA . ASN A 1 84 ? 8.221 7.695 -2.735 1.00 66.12 84 ASN A CA 1
ATOM 672 C C . ASN A 1 84 ? 7.051 6.773 -3.096 1.00 66.12 84 ASN A C 1
ATOM 674 O O . ASN A 1 84 ? 5.932 7.218 -3.349 1.00 66.12 84 ASN A O 1
ATOM 678 N N . CYS A 1 85 ? 7.328 5.470 -3.156 1.00 74.88 85 CYS A N 1
ATOM 679 C CA . CYS A 1 85 ? 6.307 4.460 -3.405 1.00 74.88 85 CYS A CA 1
ATOM 680 C C . CYS A 1 85 ? 5.440 4.307 -2.148 1.00 74.88 85 CYS A C 1
ATOM 682 O O . CYS A 1 85 ? 5.844 3.654 -1.187 1.00 74.88 85 CYS A O 1
ATOM 684 N N . TYR A 1 86 ? 4.269 4.944 -2.150 1.00 83.81 86 TYR A N 1
ATOM 685 C CA . TYR A 1 86 ? 3.248 4.779 -1.123 1.00 83.81 86 TYR A CA 1
ATOM 686 C C . TYR A 1 86 ? 1.900 4.455 -1.759 1.00 83.81 86 TYR A C 1
ATOM 688 O O . TYR A 1 86 ? 1.602 4.871 -2.880 1.00 83.81 86 TYR A O 1
ATOM 696 N N . PHE A 1 87 ? 1.071 3.737 -1.010 1.00 86.50 87 PHE A N 1
ATOM 697 C CA . PHE A 1 87 ? -0.281 3.376 -1.413 1.00 86.50 87 PHE A CA 1
ATOM 698 C C . PHE A 1 87 ? -1.269 3.883 -0.383 1.00 86.50 87 PHE A C 1
ATOM 700 O O . PHE A 1 87 ? -1.070 3.710 0.817 1.00 86.50 87 PHE A O 1
ATOM 707 N N . SER A 1 88 ? -2.327 4.533 -0.844 1.00 87.81 88 SER A N 1
ATOM 708 C CA . SER A 1 88 ? -3.414 4.986 0.018 1.00 87.81 88 SER A CA 1
ATOM 709 C C . SER A 1 88 ? -4.529 3.956 0.019 1.00 87.81 88 SER A C 1
ATOM 711 O O . SER A 1 88 ? -4.825 3.383 -1.023 1.00 87.81 88 SER A O 1
ATOM 713 N N . GLY A 1 89 ? -5.186 3.754 1.148 1.00 87.38 89 GLY A N 1
ATOM 714 C CA . GLY A 1 89 ? -6.351 2.891 1.246 1.00 87.38 89 GLY A CA 1
ATOM 715 C C . GLY A 1 89 ? -7.418 3.470 2.156 1.00 87.38 89 GLY A C 1
ATOM 716 O O . GLY A 1 89 ? -7.184 4.435 2.885 1.00 87.38 89 GLY A O 1
ATOM 717 N N . SER A 1 90 ? -8.601 2.873 2.088 1.00 87.00 90 SER A N 1
ATOM 718 C CA . SER A 1 90 ? -9.708 3.148 2.990 1.00 87.00 90 SER A CA 1
ATOM 719 C C . SER A 1 90 ? -10.248 1.853 3.589 1.00 87.00 90 SER A C 1
ATOM 721 O O . SER A 1 90 ? -10.307 0.814 2.929 1.00 87.00 90 SER A O 1
ATOM 723 N N . LEU A 1 91 ? -10.615 1.907 4.865 1.00 84.19 91 LEU A N 1
ATOM 724 C CA . LEU A 1 91 ? -11.169 0.790 5.621 1.00 84.19 91 LEU A CA 1
ATOM 725 C C . LEU A 1 91 ? -12.453 1.246 6.311 1.00 84.19 91 LEU A C 1
ATOM 727 O O . LEU A 1 91 ? -12.431 2.192 7.096 1.00 84.19 91 LEU A O 1
ATOM 731 N N . GLN A 1 92 ? -13.566 0.562 6.055 1.00 80.62 92 GLN A N 1
ATOM 732 C CA . GLN A 1 92 ? -14.804 0.820 6.785 1.00 80.62 92 GLN A CA 1
ATOM 733 C C . GLN A 1 92 ? -14.802 0.014 8.090 1.00 80.62 92 GLN A C 1
ATOM 735 O O . GLN A 1 92 ? -14.763 -1.219 8.084 1.00 80.62 92 GLN A O 1
ATOM 740 N N . LEU A 1 93 ? -14.861 0.713 9.220 1.00 78.12 93 LEU A N 1
ATOM 741 C CA . LEU A 1 93 ? -15.026 0.109 10.540 1.00 78.12 93 LEU A CA 1
ATOM 742 C C . LEU A 1 93 ? -16.496 0.233 10.942 1.00 78.12 93 LEU A C 1
ATOM 744 O O . LEU A 1 93 ? -17.077 1.299 10.776 1.00 78.12 93 LEU A O 1
ATOM 748 N N . LYS A 1 94 ? -17.111 -0.831 11.479 1.00 73.56 94 LYS A N 1
ATOM 749 C CA . LYS A 1 94 ? -18.550 -0.810 11.825 1.00 73.56 94 LYS A CA 1
ATOM 750 C C . LYS A 1 94 ? -18.910 0.244 12.877 1.00 73.56 94 LYS A C 1
ATOM 752 O O . LYS A 1 94 ? -20.052 0.672 12.940 1.00 73.56 94 LYS A O 1
ATOM 757 N N . GLN A 1 95 ? -17.945 0.623 13.710 1.00 74.69 95 GLN A N 1
ATOM 758 C CA . GLN A 1 95 ? -18.114 1.581 14.807 1.00 74.69 95 GLN A CA 1
ATOM 759 C C . GLN A 1 95 ? -17.774 3.027 14.415 1.00 74.69 95 GLN A C 1
ATOM 761 O O . GLN A 1 95 ? -17.923 3.919 15.242 1.00 74.69 95 GLN A O 1
ATOM 766 N N . LEU A 1 96 ? -17.288 3.267 13.192 1.00 73.62 96 LEU A N 1
ATOM 767 C CA . LEU A 1 96 ? -16.990 4.608 12.694 1.00 73.62 96 LEU A CA 1
ATOM 768 C C . LEU A 1 96 ? -17.945 4.959 11.556 1.00 73.62 96 LEU A C 1
ATOM 770 O O . LEU A 1 96 ? -18.033 4.240 10.562 1.00 73.62 96 LEU A O 1
ATOM 774 N N . ASP A 1 97 ? -18.583 6.123 11.669 1.00 73.44 97 ASP A N 1
ATOM 775 C CA . ASP A 1 97 ? -19.452 6.667 10.617 1.00 73.44 97 ASP A CA 1
ATOM 776 C C . ASP A 1 97 ? -18.679 6.994 9.332 1.00 73.44 97 ASP A C 1
ATOM 778 O O . ASP A 1 97 ? -19.244 7.030 8.239 1.00 73.44 97 ASP A O 1
ATOM 782 N N . LYS A 1 98 ? -17.365 7.231 9.445 1.00 78.81 98 LYS A N 1
ATOM 783 C CA . LYS A 1 98 ? -16.488 7.581 8.324 1.00 78.81 98 LYS A CA 1
ATOM 784 C C . LYS A 1 98 ? -15.445 6.493 8.065 1.00 78.81 98 LYS A C 1
ATOM 786 O O . LYS A 1 98 ? -14.893 5.941 9.019 1.00 78.81 98 LYS A O 1
ATOM 791 N N . PRO A 1 99 ? -15.113 6.222 6.789 1.00 81.81 99 PRO A N 1
ATOM 792 C CA . PRO A 1 99 ? -14.057 5.283 6.450 1.00 81.81 99 PRO A CA 1
ATOM 793 C C . PRO A 1 99 ? -12.705 5.792 6.953 1.00 81.81 99 PRO A C 1
ATOM 795 O O . PRO A 1 99 ? -12.329 6.950 6.754 1.00 81.81 99 PRO A O 1
ATOM 798 N N . LEU A 1 100 ? -11.945 4.892 7.562 1.00 84.44 100 LEU A N 1
ATOM 799 C CA . LEU A 1 100 ? -10.590 5.150 8.007 1.00 84.44 100 LEU A CA 1
ATOM 800 C C . LEU A 1 100 ? -9.667 5.226 6.794 1.00 84.44 100 LEU A C 1
ATOM 802 O O . LEU A 1 100 ? -9.551 4.262 6.041 1.00 84.44 100 LEU A O 1
ATOM 806 N N . THR A 1 101 ? -8.997 6.358 6.605 1.00 88.94 101 THR A N 1
ATOM 807 C CA . THR A 1 101 ? -8.032 6.529 5.513 1.00 88.94 101 THR A CA 1
ATOM 808 C C . THR A 1 101 ? -6.630 6.217 6.016 1.00 88.94 101 THR A C 1
ATOM 810 O O . THR A 1 101 ? -6.224 6.703 7.069 1.00 88.94 101 THR A O 1
ATOM 813 N N . PHE A 1 102 ? -5.870 5.424 5.267 1.00 88.75 102 PHE A N 1
ATOM 814 C CA . PHE A 1 102 ? -4.510 5.037 5.635 1.00 88.75 102 PHE A CA 1
ATOM 815 C C . PHE A 1 102 ? -3.550 5.125 4.446 1.00 88.75 102 PHE A C 1
ATOM 817 O O . PHE A 1 102 ? -3.958 5.146 3.284 1.00 88.75 102 PHE A O 1
ATOM 824 N N . LYS A 1 103 ? -2.254 5.194 4.744 1.00 89.94 103 LYS A N 1
ATOM 825 C CA . LYS A 1 103 ? -1.144 5.148 3.793 1.00 89.94 103 LYS A CA 1
ATOM 826 C C . LYS A 1 103 ? -0.168 4.054 4.197 1.00 89.94 103 LYS A C 1
ATOM 828 O O . LYS A 1 103 ? 0.138 3.901 5.376 1.00 89.94 103 LYS A O 1
ATOM 833 N N . ILE A 1 104 ? 0.336 3.327 3.211 1.00 87.88 104 ILE A N 1
ATOM 834 C CA . ILE A 1 104 ? 1.292 2.236 3.392 1.00 87.88 104 ILE A CA 1
ATOM 835 C C . ILE A 1 104 ? 2.535 2.531 2.588 1.00 87.88 104 ILE A C 1
ATOM 837 O O . ILE A 1 104 ? 2.456 2.843 1.399 1.00 87.88 104 ILE A O 1
ATOM 841 N N . PHE A 1 105 ? 3.671 2.383 3.250 1.00 86.56 105 PHE A N 1
ATOM 842 C CA . PHE A 1 105 ? 4.991 2.528 2.672 1.00 86.56 105 PHE A CA 1
ATOM 843 C C . PHE A 1 105 ? 5.658 1.151 2.694 1.00 86.56 105 PHE A C 1
ATOM 845 O O . PHE A 1 105 ? 6.263 0.783 3.698 1.00 86.56 105 PHE A O 1
ATOM 852 N N . PRO A 1 106 ? 5.543 0.357 1.618 1.00 81.38 106 PRO A N 1
ATOM 853 C CA . PRO A 1 106 ? 6.048 -1.017 1.592 1.00 81.38 106 PRO A CA 1
ATOM 854 C C . PRO A 1 106 ? 7.567 -1.101 1.774 1.00 81.38 106 PRO A C 1
ATOM 856 O O . PRO A 1 106 ? 8.049 -2.052 2.369 1.00 81.38 106 PRO A O 1
ATOM 859 N N . LYS A 1 107 ? 8.324 -0.083 1.340 1.00 81.25 107 LYS A N 1
ATOM 860 C CA . LYS A 1 107 ? 9.789 -0.042 1.498 1.00 81.25 107 LYS A CA 1
ATOM 861 C C . LYS A 1 107 ? 10.237 0.032 2.962 1.00 81.25 107 LYS A C 1
ATOM 863 O O . LYS A 1 107 ? 11.285 -0.496 3.306 1.00 81.25 107 LYS A O 1
ATOM 868 N N . THR A 1 108 ? 9.482 0.745 3.790 1.00 83.62 108 THR A N 1
ATOM 869 C CA . THR A 1 108 ? 9.769 0.932 5.221 1.00 83.62 108 THR A CA 1
ATOM 870 C C . THR A 1 108 ? 8.854 0.092 6.104 1.00 83.62 108 THR A C 1
ATOM 872 O O . THR A 1 108 ? 8.934 0.203 7.320 1.00 83.62 108 THR A O 1
ATOM 875 N N . GLU A 1 109 ? 7.956 -0.692 5.499 1.00 83.56 109 GLU A N 1
ATOM 876 C CA . GLU A 1 109 ? 6.919 -1.485 6.168 1.00 83.56 109 GLU A CA 1
ATOM 877 C C . GLU A 1 109 ? 6.066 -0.671 7.157 1.00 83.56 109 GLU A C 1
ATOM 879 O O . GLU A 1 109 ? 5.528 -1.184 8.137 1.00 83.56 109 GLU A O 1
ATOM 884 N N . THR A 1 110 ? 5.917 0.632 6.901 1.00 85.12 110 THR A N 1
ATOM 885 C CA . THR A 1 110 ? 5.182 1.535 7.788 1.00 85.12 110 THR A CA 1
ATOM 886 C C . THR A 1 110 ? 3.756 1.751 7.307 1.00 85.12 110 THR A C 1
ATOM 888 O O . THR A 1 110 ? 3.488 1.976 6.123 1.00 85.12 110 THR A O 1
ATOM 891 N N . VAL A 1 111 ? 2.827 1.729 8.264 1.00 87.25 111 VAL A N 1
ATOM 892 C CA . VAL A 1 111 ? 1.414 2.047 8.054 1.00 87.25 111 VAL A CA 1
ATOM 893 C C . VAL A 1 111 ? 1.065 3.292 8.858 1.00 87.25 111 VAL A C 1
ATOM 895 O O . VAL A 1 111 ? 1.227 3.325 10.082 1.00 87.25 111 VAL A O 1
ATOM 898 N N . LEU A 1 112 ? 0.583 4.315 8.157 1.00 88.75 112 LEU A N 1
ATOM 899 C CA . LEU A 1 112 ? 0.109 5.560 8.745 1.00 88.75 112 LEU A CA 1
ATOM 900 C C . LEU A 1 112 ? -1.396 5.697 8.549 1.00 88.75 112 LEU A C 1
ATOM 902 O O . LEU A 1 112 ? -1.922 5.402 7.480 1.00 88.75 112 LEU A O 1
ATOM 906 N N . ILE A 1 113 ? -2.082 6.188 9.568 1.00 87.75 113 ILE A N 1
ATOM 907 C CA . ILE A 1 113 ? -3.524 6.406 9.587 1.00 87.75 113 ILE A CA 1
ATOM 908 C C . ILE A 1 113 ? -3.772 7.912 9.623 1.00 87.75 113 ILE A C 1
ATOM 910 O O . ILE A 1 113 ? -3.081 8.637 10.337 1.00 87.75 113 ILE A O 1
ATOM 914 N N . LEU A 1 114 ? -4.731 8.387 8.831 1.00 88.06 114 LEU A N 1
ATOM 915 C CA . LEU A 1 114 ? -5.167 9.777 8.872 1.00 88.06 114 LEU A CA 1
ATOM 916 C C . LEU A 1 114 ? -6.006 10.004 10.131 1.00 88.06 114 LEU A C 1
ATOM 918 O O . LEU A 1 114 ? -7.110 9.471 10.249 1.00 88.06 114 LEU A O 1
ATOM 922 N N . ASP A 1 115 ? -5.495 10.816 11.048 1.00 84.81 115 ASP A N 1
ATOM 923 C CA . ASP A 1 115 ? -6.262 11.293 12.190 1.00 84.81 115 ASP A CA 1
ATOM 924 C C . ASP A 1 115 ? -7.187 12.433 11.745 1.00 84.81 115 ASP A C 1
ATOM 926 O O . ASP A 1 115 ? -6.745 13.471 11.255 1.00 84.81 115 ASP A O 1
ATOM 930 N N . THR A 1 116 ? -8.493 12.242 11.925 1.00 81.75 116 THR A N 1
ATOM 931 C CA . THR A 1 116 ? -9.522 13.218 11.549 1.00 81.75 116 THR A CA 1
ATOM 932 C C . THR A 1 116 ? -9.531 14.464 12.433 1.00 81.75 116 THR A C 1
ATOM 934 O O . THR A 1 116 ? -10.111 15.468 12.034 1.00 81.75 116 THR A O 1
ATOM 937 N N . LYS A 1 117 ? -8.941 14.412 13.637 1.00 83.38 117 LYS A N 1
ATOM 938 C CA . LYS A 1 117 ? -8.872 15.567 14.548 1.00 83.38 117 LYS A CA 1
ATOM 939 C C . LYS A 1 117 ? -7.747 16.517 14.152 1.00 83.38 117 LYS A C 1
ATOM 941 O O . LYS A 1 117 ? -7.943 17.726 14.125 1.00 83.38 117 LYS A O 1
ATOM 946 N N . THR A 1 118 ? -6.576 15.965 13.847 1.00 84.50 118 THR A N 1
ATOM 947 C CA . THR A 1 118 ? -5.369 16.739 13.518 1.00 84.50 118 THR A CA 1
ATOM 948 C C . THR A 1 118 ? -5.157 16.919 12.015 1.00 84.50 118 THR A C 1
ATOM 950 O O . THR A 1 118 ? -4.330 17.734 11.614 1.00 84.50 118 THR A O 1
ATOM 953 N N . ASN A 1 119 ? -5.888 16.177 11.173 1.00 84.44 119 ASN A N 1
ATOM 954 C CA . ASN A 1 119 ? -5.650 16.050 9.729 1.00 84.44 119 ASN A CA 1
ATOM 955 C C . ASN A 1 119 ? -4.216 15.606 9.381 1.00 84.44 119 ASN A C 1
ATOM 957 O O . ASN A 1 119 ? -3.729 15.853 8.276 1.00 84.44 119 ASN A O 1
ATOM 961 N N . GLN A 1 120 ? -3.532 14.934 10.310 1.00 88.19 120 GLN A N 1
ATOM 962 C CA . GLN A 1 120 ? -2.172 14.438 10.124 1.00 88.19 120 GLN A CA 1
ATOM 963 C C . GLN A 1 120 ? -2.144 12.912 10.031 1.00 88.19 120 GLN A C 1
ATOM 965 O O . GLN A 1 120 ? -3.000 12.207 10.564 1.00 88.19 120 GLN A O 1
ATOM 970 N N . PHE A 1 121 ? -1.137 12.394 9.330 1.00 87.06 121 PHE A N 1
ATOM 971 C CA . PHE A 1 121 ? -0.882 10.960 9.252 1.00 87.06 121 PHE A CA 1
ATOM 972 C C . PHE A 1 121 ? -0.044 10.528 10.454 1.00 87.06 121 PHE A C 1
ATOM 974 O O . PHE A 1 121 ? 1.123 10.903 10.557 1.00 87.06 121 PHE A O 1
ATOM 981 N N . ILE A 1 122 ? -0.627 9.724 11.339 1.00 88.94 122 ILE A N 1
ATOM 982 C CA . ILE A 1 122 ? 0.031 9.204 12.542 1.00 88.94 122 ILE A CA 1
ATOM 983 C C . ILE A 1 122 ? 0.235 7.691 12.448 1.00 88.94 122 ILE A C 1
ATOM 985 O O . ILE A 1 122 ? -0.372 7.018 11.617 1.00 88.94 122 ILE A O 1
ATOM 989 N N . SER A 1 123 ? 1.111 7.134 13.284 1.00 87.44 123 SER A N 1
ATOM 990 C CA . SER A 1 123 ? 1.364 5.689 13.274 1.00 87.44 123 SER A CA 1
ATOM 991 C C . SER A 1 123 ? 0.111 4.898 13.669 1.00 87.44 123 SER A C 1
ATOM 993 O O . SER A 1 123 ? -0.651 5.327 14.539 1.00 87.44 123 SER A O 1
ATOM 995 N N . ALA A 1 124 ? -0.078 3.713 13.076 1.00 82.62 124 ALA A N 1
ATOM 996 C CA . ALA A 1 124 ? -1.228 2.866 13.397 1.00 82.62 124 ALA A CA 1
ATOM 997 C C . ALA A 1 124 ? -1.323 2.529 14.898 1.00 82.62 124 ALA A C 1
ATOM 999 O O . ALA A 1 124 ? -2.406 2.563 15.472 1.00 82.62 124 ALA A O 1
ATOM 1000 N N . LYS A 1 125 ? -0.182 2.281 15.557 1.00 82.88 125 LYS A N 1
ATOM 1001 C CA . LYS A 1 125 ? -0.122 2.013 17.004 1.00 82.88 125 LYS A CA 1
ATOM 1002 C C . LYS A 1 125 ? -0.564 3.222 17.831 1.00 82.88 125 LYS A C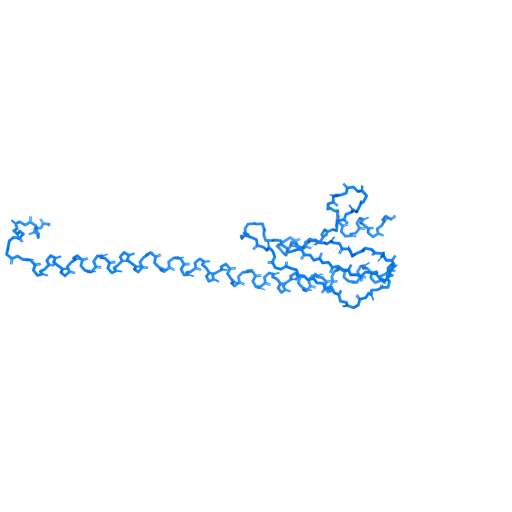 1
ATOM 1004 O O . LYS A 1 125 ? -1.329 3.068 18.775 1.00 82.88 125 LYS A O 1
ATOM 1009 N N . SER A 1 126 ? -0.102 4.419 17.466 1.00 83.50 126 SER A N 1
ATOM 1010 C CA . SER A 1 126 ? -0.487 5.657 18.152 1.00 83.50 126 SER A CA 1
ATOM 1011 C C . SER A 1 126 ? -1.981 5.934 18.011 1.00 83.50 126 SER A C 1
ATOM 1013 O O . SER A 1 126 ? -2.608 6.304 18.992 1.00 83.50 126 SER A O 1
ATOM 1015 N N . TRP A 1 127 ? -2.553 5.711 16.824 1.00 83.38 127 TRP A N 1
ATOM 1016 C CA . TRP A 1 127 ? -3.982 5.914 16.578 1.00 83.38 127 TRP A CA 1
ATOM 1017 C C . TRP A 1 127 ? -4.863 4.934 17.369 1.00 83.38 127 TRP A C 1
ATOM 1019 O O . TRP A 1 127 ? -5.877 5.333 17.927 1.00 83.38 127 TRP A O 1
ATOM 1029 N N . VAL A 1 128 ? -4.462 3.660 17.481 1.00 80.62 128 VAL A N 1
ATOM 1030 C CA . VAL A 1 128 ? -5.209 2.659 18.271 1.00 80.62 128 VAL A CA 1
ATOM 1031 C C . VAL A 1 128 ? -5.174 2.960 19.777 1.00 80.62 128 VAL A C 1
ATOM 1033 O O . VAL A 1 128 ? -6.130 2.630 20.477 1.00 80.62 128 VAL A O 1
ATOM 1036 N N . ASN A 1 129 ? -4.117 3.601 20.279 1.00 78.88 129 ASN A N 1
ATOM 1037 C CA . ASN A 1 129 ? -3.969 3.942 21.699 1.00 78.88 129 ASN A CA 1
ATOM 1038 C C . ASN A 1 129 ? -4.621 5.279 22.108 1.00 78.88 129 ASN A C 1
ATOM 1040 O O . ASN A 1 129 ? -4.577 5.616 23.290 1.00 78.88 129 ASN A O 1
ATOM 1044 N N . GLN A 1 130 ? -5.197 6.032 21.164 1.00 69.50 130 GLN A N 1
ATOM 1045 C CA . GLN A 1 130 ? -6.045 7.199 21.454 1.00 69.50 130 GLN A CA 1
ATOM 1046 C C . GLN A 1 130 ? -7.438 6.779 21.938 1.00 69.50 130 GLN A C 1
ATOM 1048 O O . GLN A 1 130 ? -8.040 7.577 22.685 1.00 69.50 130 GLN A O 1
#

Secondary structure (DSSP, 8-state):
--S-S-TTT-HHHHHHHHHHHHHHHHHHHHHHHHHHHHHHHHHHHHHHHHHHHHIIIIIHHHHHTTS-EEEEEEEE-----STT--EEEEEEETT-SSPEEEEEETTTTEEEEE-TTT-SEEEHHHHHT-

=== Feature glossary ===
Annotated list of the representations used here:

Nearest PDB structures. The Foldseek neighbor list gives the closest experimentally determined structures in the PDB, ranked by structural alignment. TM-score near 1 means near-identical fold; near 0.3 means only rough topology match. This is how one finds what a novel AlphaFold prediction most resembles in the solved-structure universe.

Foldseek 3Di. Foldseek's 3Di representation compresses backbone geometry into a per-residue letter drawn from a learned twenty-state alphabet. It captures the tertiary interaction pattern around each residue — which residues are packed against it in space, regardless of where they are in sequence.

Radius of gyration, Cα contacts, bounding box. Radius of gyration (Rg) is the root-mean-square distance of Cα atoms from their centroid — a single number for overall size and compactness. A globular domain of N residues has Rg ≈ 2.2·N^0.38 Å; an extended or disordered chain has a much larger Rg. The Cα contact count is the number of residue pairs whose Cα atoms are within 8 Å and are more than four positions apart in sequence — a standard proxy for tertiary packing density. The bounding box is the smallest axis-aligned box enclosing all Cα atoms.

InterPro / GO / CATH / organism. The annotation block draws on four external resources. InterPro: which protein families and domains the sequence belongs to. GO: standardized terms for what the protein does, what process it participates in, and where in the cell it acts. CATH: which structural fold it has in the CATH hierarchy. Organism: the species of origin.

mmCIF coordinates. The mmCIF block holds the 3D Cartesian coordinates of each backbone atom (N, Cα, C, O) in ångströms. mmCIF is the PDB's canonical archive format — a tagged-loop text representation of the atomic model.

pLDDT. pLDDT is the predicted lDDT-Cα score: AlphaFold's confidence that the local environment of each residue (all inter-atomic distances within 15 Å) is correctly placed. It is a per-residue number between 0 and 100, with higher meaning more reliable.

Backbone torsions (φ/ψ). φ (phi) and ψ (psi) are the two rotatable backbone dihedrals per residue: φ is the C(i-1)–N–Cα–C torsion, ψ is the N–Cα–C–N(i+1) torsion, both in degrees on (−180°, 180°]. α-helical residues cluster near (−60°, −45°); β-strand residues near (−120°, +130°). A Ramachandran plot is simply a scatter of (φ, ψ) for every residue.

B-factor. For experimental (PDB) structures, the B-factor (temperature factor) quantifies the positional spread of each atom in the crystal — a combination of thermal vibration and static disorder — in units of Å². High B-factors mark flexible loops or poorly resolved regions; low B-factors mark the rigid, well-ordered core.

Secondary structure (3-state, P-SEA). SS3 is a coarse helix/strand/coil call (letters a/b/c) made by the P-SEA algorithm from inter-Cα distances and dihedrals. It is less detailed than DSSP but needs only Cα positions.

Predicted aligned error. Predicted aligned error is AlphaFold's pairwise confidence. Unlike pLDDT (per-residue), PAE is per-residue-pair and captures whether two parts of the structure are correctly placed relative to each other. Units are ångströms of expected positional error.

Solvent-accessible surface area. Solvent-accessible surface area (SASA) is the area in Å² traced out by the centre of a 1.4 Å probe sphere (a water molecule) rolled over the protein's van der Waals surface (Shrake–Rupley / Lee–Richards construction). Buried residues have near-zero SASA; fully exposed residues can exceed 200 Å². The total SASA scales roughly with the number of surface residues.

Secondary structure (8-state, DSSP). The SS8 string is DSSP's per-residue secondary-structure call. α-helix (H) means an i→i+4 H-bond ladder; β-strand (E) means the residue participates in a β-sheet; 3₁₀ (G) and π (I) are tighter and wider helices; T/S are turns/bends; '-' is loop.

Rendered structure images. Structure images are PyMOL renders from six orthogonal camera directions. Cartoon representation draws helices as coils and strands as arrows; sticks shows the backbone as bonds; surface shows the solvent-excluded envelope. Rainbow coloring maps sequence position to hue (blue→red, N→C); chain coloring assigns a distinct color per polypeptide.

Sequence. The amino-acid sequence is the protein's primary structure: the linear order of residues from the N-terminus to the C-terminus, written in one-letter code. Everything else here — the 3D coordinates, the secondary structure, the domain annotations — is ultimately a consequence of this string.

Contact-map, Ramachandran, and PAE plots. Three diagnostic plots accompany the record. The Cα contact map visualizes the tertiary structure as a 2D adjacency matrix (8 Å cutoff, sequence-local contacts suppressed). The Ramachandran plot shows the distribution of backbone (φ, ψ) torsions, with points in the α and β basins reflecting secondary structure content. The PAE plot shows AlphaFold's inter-residue confidence as a color matrix.